Protein AF-A0A1F9P962-F1 (afdb_monomer_lite)

Foldseek 3Di:
DDDDPDDDQDVVLLVQLVVCVVVLHALVVSCVVSVHDSVVSVVSCVVVVNPDPVVSNVVVQKDWDAAPQPRDIAIDGPVDDDNHNDPVSVVVVVVVVVVVVVVVVVD

Sequence (107 aa):
MGPGTYRKLTPADEEKIADLYREGIIYQEIARRLSVSLGRVWQALKRQGAELNRAAERSRAWVTECCPVCGQEFTHYRSKPQKYCGLACSRAEDKAKEWSHRRAMRA

Structure (mmCIF, N/CA/C/O backbone):
data_AF-A0A1F9P962-F1
#
_entry.id   AF-A0A1F9P962-F1
#
loop_
_atom_site.group_PDB
_atom_site.id
_atom_site.type_symbol
_atom_site.label_atom_id
_atom_site.label_alt_id
_atom_site.label_comp_id
_atom_site.label_asym_id
_atom_site.label_entity_id
_atom_site.label_seq_id
_atom_site.pdbx_PDB_ins_code
_atom_site.Cartn_x
_atom_site.Cartn_y
_atom_site.Cartn_z
_atom_site.occupancy
_atom_site.B_iso_or_equiv
_atom_site.auth_seq_id
_atom_site.auth_comp_id
_atom_site.auth_asym_id
_atom_site.auth_atom_id
_atom_site.pdbx_PDB_model_num
ATOM 1 N N . MET A 1 1 ? 2.364 20.198 9.648 1.00 39.31 1 MET A N 1
ATOM 2 C CA . MET A 1 1 ? 1.450 19.044 9.476 1.00 39.31 1 MET A CA 1
ATOM 3 C C . MET A 1 1 ? 0.091 19.471 10.015 1.00 39.31 1 MET A C 1
ATOM 5 O O . MET A 1 1 ? -0.001 19.729 11.205 1.00 39.31 1 MET A O 1
ATOM 9 N N . GLY A 1 2 ? -0.902 19.697 9.150 1.00 42.91 2 GLY A N 1
ATOM 10 C CA . GLY A 1 2 ? -2.202 20.252 9.560 1.00 42.91 2 GLY A CA 1
ATOM 11 C C . GLY A 1 2 ? -3.114 19.203 10.219 1.00 42.91 2 GLY A C 1
ATOM 12 O O . GLY A 1 2 ? -3.031 18.027 9.852 1.00 42.91 2 GLY A O 1
ATOM 13 N N . PRO A 1 3 ? -3.978 19.586 11.176 1.00 52.72 3 PRO A N 1
ATOM 14 C CA . PRO A 1 3 ? -4.900 18.659 11.823 1.00 52.72 3 PRO A CA 1
ATOM 15 C C . PRO A 1 3 ? -6.036 18.306 10.854 1.00 52.72 3 PRO A C 1
ATOM 17 O O . PRO A 1 3 ? -6.962 19.082 10.643 1.00 52.72 3 PRO A O 1
ATOM 20 N N . GLY A 1 4 ? -5.949 17.134 10.223 1.00 55.47 4 GLY A N 1
ATOM 21 C CA . GLY A 1 4 ? -6.998 16.636 9.335 1.00 55.47 4 GLY A CA 1
ATOM 22 C C . GLY A 1 4 ? -8.292 16.377 10.108 1.00 55.47 4 GLY A C 1
ATOM 23 O O . GLY A 1 4 ? -8.350 15.491 10.964 1.00 55.47 4 GLY A O 1
ATOM 24 N N . THR A 1 5 ? -9.335 17.137 9.792 1.00 59.78 5 THR A N 1
ATOM 25 C CA . THR A 1 5 ? -10.706 16.999 10.299 1.00 59.78 5 THR A CA 1
ATOM 26 C C . THR A 1 5 ? -11.395 15.785 9.670 1.00 59.78 5 THR A C 1
ATOM 28 O O . THR A 1 5 ? -12.360 15.892 8.920 1.00 59.78 5 THR A O 1
ATOM 31 N N . TYR A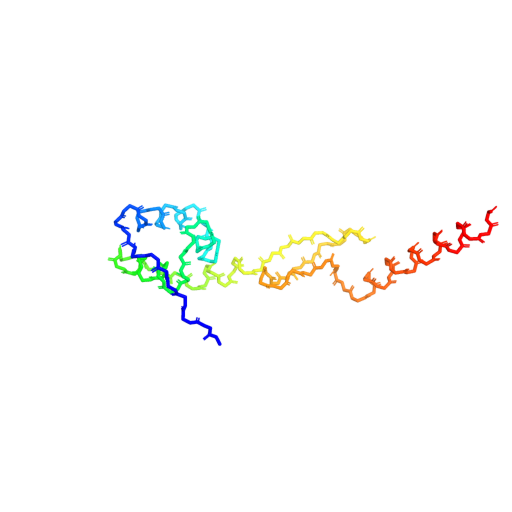 1 6 ? -10.893 14.582 9.935 1.00 60.81 6 TYR A N 1
ATOM 32 C CA . TYR A 1 6 ? -11.496 13.376 9.371 1.00 60.81 6 TYR A CA 1
ATOM 33 C C . TYR A 1 6 ? -12.873 13.096 10.012 1.00 60.81 6 TYR A C 1
ATOM 35 O O . TYR A 1 6 ? -12.983 13.008 11.243 1.00 60.81 6 TYR A O 1
ATOM 43 N N . ARG A 1 7 ? -13.901 12.865 9.176 1.00 70.25 7 ARG A N 1
ATOM 44 C CA . ARG A 1 7 ? -15.267 12.409 9.539 1.00 70.25 7 ARG A CA 1
ATOM 45 C C . ARG A 1 7 ? -15.226 11.255 10.545 1.00 70.25 7 ARG A C 1
ATOM 47 O O . ARG A 1 7 ? -14.421 10.344 10.368 1.00 70.25 7 ARG A O 1
ATOM 54 N N . LYS A 1 8 ? -16.066 11.275 11.592 1.00 72.81 8 LYS A N 1
ATOM 55 C CA . LYS A 1 8 ? -16.161 10.166 12.565 1.00 72.81 8 LYS A CA 1
ATOM 56 C C . LYS A 1 8 ? -16.389 8.837 11.831 1.00 72.81 8 LYS A C 1
ATOM 58 O O . LYS A 1 8 ? -17.238 8.764 10.949 1.00 72.81 8 LYS A O 1
ATOM 63 N N . LEU A 1 9 ? -15.605 7.825 12.194 1.00 77.12 9 LEU A N 1
ATOM 64 C CA . LEU A 1 9 ? -15.680 6.492 11.603 1.00 77.12 9 LEU A CA 1
ATOM 65 C C . LEU A 1 9 ? -16.980 5.825 12.060 1.00 77.12 9 LEU A C 1
ATOM 67 O O . LEU A 1 9 ? -17.240 5.787 13.263 1.00 77.12 9 LEU A O 1
ATOM 71 N N . THR A 1 10 ? -17.802 5.370 11.118 1.00 85.19 10 THR A N 1
ATOM 72 C CA . THR A 1 10 ? -19.034 4.632 11.427 1.00 85.19 10 THR A CA 1
ATOM 73 C C . THR A 1 10 ? -18.762 3.125 11.455 1.00 85.19 10 THR A C 1
ATOM 75 O O . THR A 1 10 ? -17.794 2.687 10.832 1.00 85.19 10 THR A O 1
ATOM 78 N N . PRO A 1 11 ? -19.617 2.313 12.102 1.00 82.69 11 PRO A N 1
ATOM 79 C CA . PRO A 1 11 ? -19.482 0.854 12.080 1.00 82.69 11 PRO A CA 1
ATOM 80 C C . PRO A 1 11 ? -19.407 0.283 10.653 1.00 82.69 11 PRO A C 1
ATOM 82 O O . PRO A 1 11 ? -18.609 -0.607 10.380 1.00 82.69 11 PRO A O 1
ATOM 85 N N . ALA A 1 12 ? -20.150 0.876 9.711 1.00 84.19 12 ALA A N 1
ATOM 86 C CA . ALA A 1 12 ? -20.105 0.506 8.296 1.00 84.19 12 ALA A CA 1
ATOM 87 C C . ALA A 1 12 ? -18.748 0.811 7.629 1.00 84.19 12 ALA A C 1
ATOM 89 O O . ALA A 1 12 ? -18.330 0.108 6.710 1.00 84.19 12 ALA A O 1
ATOM 90 N N . ASP A 1 13 ? -18.043 1.860 8.067 1.00 85.25 13 ASP A N 1
ATOM 91 C CA . ASP A 1 13 ? -16.678 2.132 7.605 1.00 85.25 13 ASP A CA 1
ATOM 92 C C . ASP A 1 13 ? -15.690 1.119 8.200 1.00 85.25 13 ASP A C 1
ATOM 94 O O . ASP A 1 13 ? -14.778 0.679 7.507 1.00 85.25 13 ASP A O 1
ATOM 98 N N . GLU A 1 14 ? -15.878 0.728 9.465 1.00 84.38 14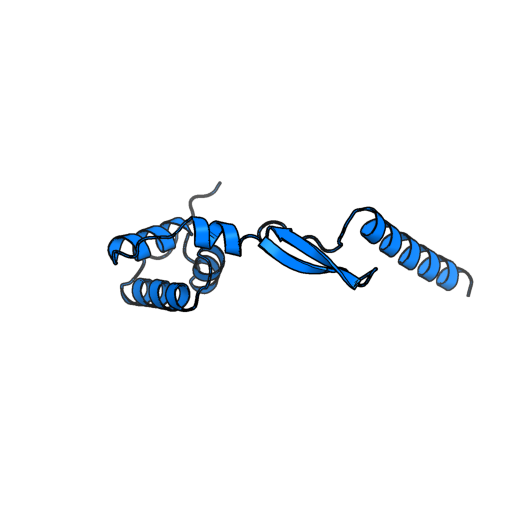 GLU A N 1
ATOM 99 C CA . GLU A 1 14 ? -15.060 -0.293 10.130 1.00 84.38 14 GLU A CA 1
ATOM 100 C C . GLU A 1 14 ? -15.211 -1.667 9.452 1.00 84.38 14 GLU A C 1
ATOM 102 O O . GLU A 1 14 ? -14.207 -2.350 9.244 1.00 84.38 14 GLU A O 1
ATOM 107 N N . GLU A 1 15 ? -16.419 -2.057 9.033 1.00 87.06 15 GLU A N 1
ATOM 108 C CA . GLU A 1 15 ? -16.634 -3.271 8.227 1.00 87.06 15 GLU A CA 1
ATOM 109 C C . GLU A 1 15 ? -15.938 -3.199 6.866 1.00 87.06 15 GLU A C 1
ATOM 111 O O . GLU A 1 15 ? -15.220 -4.128 6.495 1.00 87.06 15 GLU A O 1
ATOM 116 N N . LYS A 1 16 ? -16.071 -2.078 6.142 1.00 88.75 16 LYS A N 1
ATOM 117 C CA . LYS A 1 16 ? -15.377 -1.882 4.856 1.00 88.75 16 LYS A CA 1
ATOM 118 C C . LYS A 1 16 ? -13.862 -1.957 5.003 1.00 88.75 16 LYS A C 1
ATOM 120 O O . LYS A 1 16 ? -13.186 -2.485 4.128 1.00 88.75 16 LYS A O 1
ATOM 125 N N . ILE A 1 17 ? -13.319 -1.431 6.100 1.00 88.19 17 ILE A N 1
ATOM 126 C CA . ILE A 1 17 ? -11.889 -1.523 6.398 1.00 88.19 17 ILE A CA 1
ATOM 127 C C . ILE A 1 17 ? -11.465 -2.989 6.554 1.00 88.19 17 ILE A C 1
ATOM 129 O O . ILE A 1 17 ? -10.452 -3.382 5.975 1.00 88.19 17 ILE A O 1
ATOM 133 N N . ALA A 1 18 ? -12.224 -3.795 7.300 1.00 84.31 18 ALA A N 1
ATOM 134 C CA . ALA A 1 18 ? -11.943 -5.222 7.454 1.00 84.31 18 ALA A CA 1
ATOM 135 C C . ALA A 1 18 ? -12.079 -6.001 6.148 1.00 84.31 18 ALA A C 1
ATOM 137 O O . ALA A 1 18 ? -11.267 -6.886 5.892 1.00 84.31 18 ALA A O 1
ATOM 138 N N . ASP A 1 19 ? -13.089 -5.697 5.337 1.00 87.38 19 ASP A N 1
ATOM 139 C CA . ASP A 1 19 ? -13.297 -6.344 4.042 1.00 87.38 19 ASP A CA 1
ATOM 140 C C . ASP A 1 19 ? -12.121 -6.080 3.096 1.00 87.38 19 ASP A C 1
ATOM 142 O O . ASP A 1 19 ? -11.434 -7.016 2.691 1.00 87.38 19 ASP A O 1
ATOM 146 N N . LEU A 1 20 ? -11.760 -4.805 2.916 1.00 86.12 20 LEU A N 1
ATOM 147 C CA . LEU A 1 20 ? -10.603 -4.409 2.112 1.00 86.12 20 LEU A CA 1
ATOM 148 C C . LEU A 1 20 ? -9.290 -5.004 2.651 1.00 86.12 20 LEU A C 1
ATOM 150 O O . LEU A 1 20 ? -8.394 -5.352 1.880 1.00 86.12 20 LEU A O 1
ATOM 154 N N . TYR A 1 21 ? -9.151 -5.132 3.974 1.00 82.50 21 TYR A N 1
ATOM 155 C CA . TYR A 1 21 ? -7.981 -5.770 4.576 1.00 82.50 21 TYR A CA 1
ATOM 156 C C . TYR A 1 21 ? -7.936 -7.280 4.310 1.00 82.50 21 TYR A C 1
ATOM 158 O O . TYR A 1 21 ? -6.862 -7.810 4.010 1.00 82.50 21 TYR A O 1
ATOM 166 N N . ARG A 1 22 ? -9.086 -7.969 4.364 1.00 80.62 22 ARG A N 1
ATOM 167 C CA . ARG A 1 22 ? -9.221 -9.392 4.006 1.00 80.62 22 ARG A CA 1
ATOM 168 C C . ARG A 1 22 ? -8.932 -9.636 2.526 1.00 80.62 22 ARG A C 1
ATOM 170 O O . ARG A 1 22 ? -8.282 -10.625 2.204 1.00 80.62 22 ARG A O 1
ATOM 177 N N . GLU A 1 23 ? -9.303 -8.705 1.650 1.00 82.06 23 GLU A N 1
ATOM 178 C CA . GLU A 1 23 ? -8.911 -8.702 0.231 1.00 82.06 23 GLU A CA 1
ATOM 179 C C . GLU A 1 23 ? -7.399 -8.468 0.017 1.00 82.06 23 GLU A C 1
ATOM 181 O O . GLU A 1 23 ? -6.892 -8.569 -1.100 1.00 82.06 23 GLU A O 1
ATOM 186 N N . GLY A 1 24 ? -6.645 -8.161 1.077 1.00 78.19 24 GLY A N 1
ATOM 187 C CA . GLY A 1 24 ? -5.200 -7.952 1.018 1.00 78.19 24 GLY A CA 1
ATOM 188 C C . GLY A 1 24 ? -4.788 -6.540 0.601 1.00 78.19 24 GLY A C 1
ATOM 189 O O . GLY A 1 24 ? -3.603 -6.309 0.335 1.00 78.19 24 GLY A O 1
ATOM 190 N N . ILE A 1 25 ? -5.723 -5.586 0.574 1.00 81.62 25 ILE A N 1
ATOM 191 C CA . ILE A 1 25 ? -5.421 -4.173 0.344 1.00 81.62 25 ILE A CA 1
ATOM 192 C C . ILE A 1 25 ? -4.643 -3.623 1.550 1.00 81.62 25 ILE A C 1
ATOM 194 O O . ILE A 1 25 ? -4.960 -3.875 2.713 1.00 81.62 25 ILE A O 1
ATOM 198 N N . ILE A 1 26 ? -3.598 -2.844 1.278 1.00 78.06 26 ILE A N 1
ATOM 199 C CA . ILE A 1 26 ? -2.770 -2.217 2.316 1.00 78.06 26 ILE A CA 1
ATOM 200 C C . ILE A 1 26 ? -3.450 -0.988 2.933 1.00 78.06 26 ILE A C 1
ATOM 202 O O . ILE A 1 26 ? -4.221 -0.292 2.270 1.00 78.06 26 ILE A O 1
ATOM 206 N N . TYR A 1 27 ? -3.093 -0.643 4.175 1.00 80.44 27 TYR A N 1
ATOM 207 C CA . TYR A 1 27 ? -3.760 0.423 4.936 1.00 80.44 27 TYR A CA 1
ATOM 208 C C . TYR A 1 27 ? -3.764 1.784 4.237 1.00 80.44 27 TYR A C 1
ATOM 210 O O . TYR A 1 27 ? -4.737 2.523 4.367 1.00 80.44 27 TYR A O 1
ATOM 218 N N . GLN A 1 28 ? -2.710 2.121 3.485 1.00 77.62 28 GLN A N 1
ATOM 219 C CA . GLN A 1 28 ? -2.644 3.384 2.743 1.00 77.62 28 GLN A CA 1
ATOM 220 C C . GLN A 1 28 ? -3.743 3.497 1.680 1.00 77.62 28 GLN A C 1
ATOM 222 O O . GLN A 1 28 ? -4.356 4.552 1.542 1.00 77.62 28 GLN A O 1
ATOM 227 N N . GLU A 1 29 ? -4.015 2.416 0.948 1.00 81.69 29 GLU A N 1
ATOM 228 C CA . GLU A 1 29 ? -5.034 2.426 -0.102 1.00 81.69 29 GLU A CA 1
ATOM 229 C C . GLU A 1 29 ? -6.442 2.352 0.497 1.00 81.69 29 GLU A C 1
ATOM 231 O O . GLU A 1 29 ? -7.342 3.029 0.011 1.00 81.69 29 GLU A O 1
ATOM 236 N N . ILE A 1 30 ? -6.620 1.638 1.614 1.00 86.69 30 ILE A N 1
ATOM 237 C CA . ILE A 1 30 ? -7.868 1.671 2.396 1.00 86.69 30 ILE A CA 1
ATOM 238 C C . ILE A 1 30 ? -8.161 3.103 2.868 1.00 86.69 30 ILE A C 1
ATOM 240 O O . ILE A 1 30 ? -9.260 3.619 2.664 1.00 86.69 30 ILE A O 1
ATOM 244 N N . ALA A 1 31 ? -7.158 3.769 3.446 1.00 85.00 31 ALA A N 1
ATOM 245 C CA . ALA A 1 31 ? -7.238 5.156 3.891 1.00 85.00 31 ALA A CA 1
ATOM 246 C C . ALA A 1 31 ? -7.617 6.103 2.743 1.00 85.00 31 ALA A C 1
ATOM 248 O O . ALA A 1 31 ? -8.500 6.945 2.909 1.00 85.00 31 ALA A O 1
ATOM 249 N N . ARG A 1 32 ? -7.002 5.924 1.565 1.00 84.44 32 ARG A N 1
ATOM 250 C CA . ARG A 1 32 ? -7.301 6.711 0.362 1.00 84.44 32 ARG A CA 1
ATOM 251 C C . ARG A 1 32 ? -8.723 6.477 -0.148 1.00 84.44 32 ARG A C 1
ATOM 253 O O . ARG A 1 32 ? -9.418 7.443 -0.437 1.00 84.44 32 ARG A O 1
ATOM 260 N N . ARG A 1 33 ? -9.168 5.219 -0.230 1.00 84.69 33 ARG A N 1
ATOM 261 C CA . ARG A 1 33 ? -10.507 4.848 -0.725 1.00 84.69 33 ARG A CA 1
ATOM 262 C C . ARG A 1 33 ? -11.631 5.348 0.174 1.00 84.69 33 ARG A C 1
ATOM 264 O O . ARG A 1 33 ? -12.687 5.722 -0.322 1.00 84.69 33 ARG A O 1
ATOM 271 N N . LEU A 1 34 ? -11.409 5.347 1.486 1.00 84.88 34 LEU A N 1
ATOM 272 C CA . LEU A 1 34 ? -12.416 5.744 2.472 1.00 84.88 34 LEU A CA 1
ATOM 273 C C . LEU A 1 34 ? -12.253 7.195 2.952 1.00 84.88 34 LEU A C 1
ATOM 275 O O . LEU A 1 34 ? -13.053 7.657 3.765 1.00 84.88 34 LEU A O 1
ATOM 279 N N . SER A 1 35 ? -11.243 7.922 2.458 1.00 82.56 35 SER A N 1
ATOM 280 C CA . SER 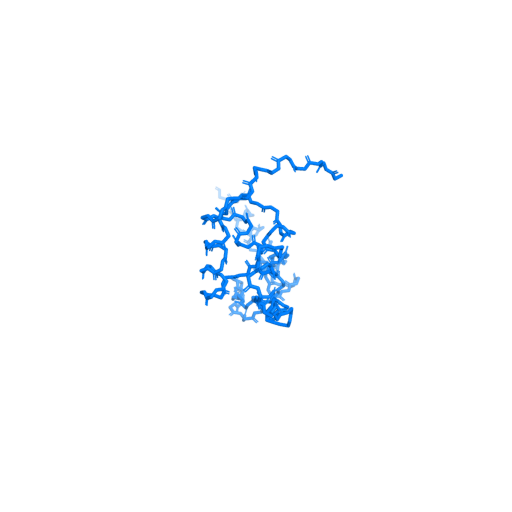A 1 35 ? -10.883 9.278 2.902 1.00 82.56 35 SER A CA 1
ATOM 281 C C . SER A 1 35 ? -10.736 9.384 4.427 1.00 82.56 35 SER A C 1
ATOM 283 O O . SER A 1 35 ? -11.234 10.314 5.066 1.00 82.56 35 SER A O 1
ATOM 285 N N . VAL A 1 36 ? -10.056 8.408 5.031 1.00 83.88 36 VAL A N 1
ATOM 286 C CA . VAL A 1 36 ? -9.781 8.337 6.476 1.00 83.88 36 VAL A CA 1
ATOM 287 C C . VAL A 1 36 ? -8.281 8.292 6.726 1.00 83.88 36 VAL A C 1
ATOM 289 O O . VAL A 1 36 ? -7.501 7.907 5.863 1.00 83.88 36 VAL A O 1
ATOM 292 N N . SER A 1 37 ? -7.847 8.670 7.925 1.00 82.38 37 SER A N 1
ATOM 293 C CA . SER A 1 37 ? -6.433 8.576 8.281 1.00 82.38 37 SER A CA 1
ATOM 294 C C . SER A 1 37 ? -5.979 7.120 8.452 1.00 82.38 37 SER A C 1
ATOM 296 O O . SER A 1 37 ? -6.722 6.276 8.956 1.00 82.38 37 SER A O 1
ATOM 298 N N . LEU A 1 38 ? -4.711 6.842 8.130 1.00 80.88 38 LEU A N 1
ATOM 299 C CA . LEU A 1 38 ? -4.057 5.545 8.382 1.00 80.88 38 LEU A CA 1
ATOM 300 C C . LEU A 1 38 ? -4.222 5.066 9.831 1.00 80.88 38 LEU A C 1
ATOM 302 O O . LEU A 1 38 ? -4.490 3.894 10.079 1.00 80.88 38 LEU A O 1
ATOM 306 N N . GLY A 1 39 ? -4.110 5.984 10.794 1.00 79.69 39 GLY A N 1
ATOM 307 C CA . GLY A 1 39 ? -4.286 5.666 12.212 1.00 79.69 39 GLY A CA 1
ATOM 308 C C . GLY A 1 39 ? -5.694 5.173 12.552 1.00 79.69 39 GLY A C 1
ATOM 309 O O . GLY A 1 39 ? -5.842 4.327 13.429 1.00 79.69 39 GLY A O 1
ATOM 310 N N . ARG A 1 40 ? -6.728 5.643 11.838 1.00 85.00 40 ARG A N 1
ATOM 311 C CA . ARG A 1 40 ? -8.103 5.154 12.018 1.00 85.00 40 ARG A CA 1
ATOM 312 C C . ARG A 1 40 ? -8.327 3.789 11.396 1.00 85.00 40 ARG A C 1
ATOM 314 O O . ARG A 1 40 ? -9.002 2.980 12.017 1.00 85.00 40 ARG A O 1
ATOM 321 N N . VAL A 1 41 ? -7.721 3.519 10.241 1.00 85.19 41 VAL A N 1
ATOM 322 C CA . VAL A 1 41 ? -7.705 2.172 9.647 1.00 85.19 41 VAL A CA 1
ATOM 323 C C . VAL A 1 41 ? -7.104 1.175 10.639 1.00 85.19 41 VAL A C 1
ATOM 325 O O . VAL A 1 41 ? -7.719 0.162 10.955 1.00 85.19 41 VAL A O 1
ATOM 328 N N . TRP A 1 42 ? -5.954 1.520 11.222 1.00 82.31 42 TRP A N 1
ATOM 329 C CA . TRP A 1 42 ? -5.315 0.713 12.260 1.00 82.31 42 TRP A CA 1
ATOM 330 C C . TRP A 1 42 ? -6.198 0.532 13.504 1.00 82.31 42 TRP A C 1
ATOM 332 O O . TRP A 1 42 ? -6.327 -0.578 14.016 1.00 82.31 42 TRP A O 1
ATOM 342 N N . GLN A 1 43 ? -6.823 1.609 13.991 1.00 80.06 43 GLN A N 1
ATOM 343 C CA . GLN A 1 43 ? -7.663 1.556 15.188 1.00 80.06 43 GLN A CA 1
ATOM 344 C C . GLN A 1 43 ? -8.930 0.714 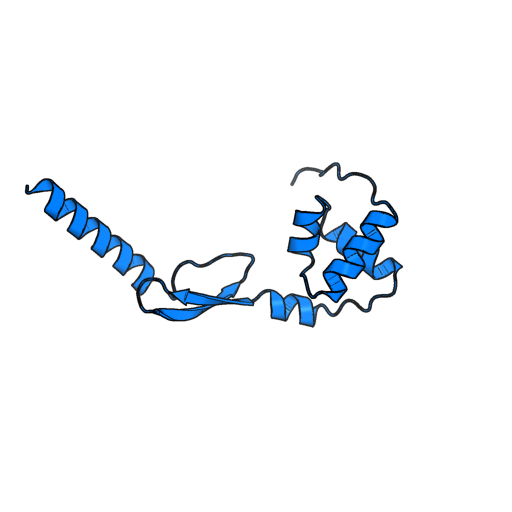14.972 1.00 80.06 43 GLN A C 1
ATOM 346 O O . GLN A 1 43 ? -9.310 -0.022 15.879 1.00 80.06 43 GLN A O 1
ATOM 351 N N . ALA A 1 44 ? -9.543 0.791 13.788 1.00 86.19 44 ALA A N 1
ATOM 352 C CA . ALA A 1 44 ? -10.699 -0.018 13.402 1.00 86.19 44 ALA A CA 1
ATOM 353 C C . ALA A 1 44 ? -10.358 -1.513 13.394 1.00 86.19 44 ALA A C 1
ATOM 355 O O . ALA A 1 44 ? -11.003 -2.301 14.080 1.00 86.19 44 ALA A O 1
ATOM 356 N N . LEU A 1 45 ? -9.271 -1.886 12.712 1.00 84.12 45 LEU A N 1
ATOM 357 C CA . LEU A 1 45 ? -8.818 -3.277 12.650 1.00 84.12 45 LEU A CA 1
ATOM 358 C C . LEU A 1 45 ? -8.426 -3.816 14.035 1.00 84.12 45 LEU A C 1
ATOM 360 O O . LEU A 1 45 ? -8.742 -4.954 14.374 1.00 84.12 45 LEU A O 1
ATOM 364 N N . LYS A 1 46 ? -7.802 -2.979 14.877 1.00 80.62 46 LYS A N 1
ATOM 365 C CA . LYS A 1 46 ? -7.454 -3.346 16.256 1.00 80.62 46 LYS A CA 1
ATOM 366 C C . LYS A 1 46 ? -8.688 -3.601 17.128 1.00 80.62 46 LYS A C 1
ATOM 368 O O . LYS A 1 46 ? -8.670 -4.532 17.925 1.00 80.62 46 LYS A O 1
ATOM 373 N N . ARG A 1 47 ? -9.749 -2.792 17.007 1.00 80.12 47 ARG A N 1
ATOM 374 C CA . ARG A 1 47 ? -11.007 -2.996 17.759 1.00 80.12 47 ARG A CA 1
ATOM 375 C C . ARG A 1 47 ? -11.708 -4.298 17.390 1.00 80.12 47 ARG A C 1
ATOM 377 O O . ARG A 1 47 ? -12.364 -4.885 18.238 1.00 80.12 47 ARG A O 1
ATOM 384 N N . GLN A 1 48 ? -11.543 -4.738 16.150 1.00 75.81 48 GLN A N 1
ATOM 385 C CA . GLN A 1 48 ? -12.112 -5.981 15.635 1.00 75.81 48 GLN A CA 1
ATOM 386 C C . GLN A 1 48 ? -11.255 -7.216 15.956 1.00 75.81 48 GLN A C 1
ATOM 388 O O . GLN A 1 48 ? -11.584 -8.316 15.525 1.00 75.81 48 GLN A O 1
ATOM 393 N N . GLY A 1 49 ? -10.155 -7.055 16.701 1.00 69.94 49 GLY A N 1
ATOM 394 C CA . GLY A 1 49 ? -9.290 -8.168 17.093 1.00 69.94 49 GLY A CA 1
ATOM 395 C C . GLY A 1 49 ? -8.441 -8.735 15.955 1.00 69.94 49 GLY A C 1
ATOM 396 O O . GLY A 1 49 ? -7.872 -9.811 16.111 1.00 69.94 49 GLY A O 1
ATOM 397 N N . ALA A 1 50 ? -8.323 -8.035 14.821 1.00 64.75 50 ALA A N 1
ATOM 398 C CA . ALA A 1 50 ? -7.435 -8.467 13.752 1.00 64.75 50 ALA A CA 1
ATOM 399 C C . ALA A 1 50 ? -5.979 -8.338 14.230 1.00 64.75 50 ALA A C 1
ATOM 401 O O . ALA A 1 50 ? -5.502 -7.234 14.507 1.00 64.75 50 ALA A O 1
ATOM 402 N N . GLU A 1 51 ? -5.257 -9.455 14.335 1.00 57.84 51 GLU A N 1
ATOM 403 C CA . GLU A 1 51 ? -3.809 -9.435 14.541 1.00 57.84 51 GLU A CA 1
ATOM 404 C C . GLU A 1 51 ? -3.140 -8.830 13.304 1.00 57.84 51 GLU A C 1
ATOM 406 O O . GLU A 1 51 ? -2.944 -9.462 12.266 1.00 57.84 51 GLU A O 1
ATOM 411 N N . LEU A 1 52 ? -2.835 -7.538 13.403 1.00 61.69 52 LEU A N 1
ATOM 412 C CA . LEU A 1 52 ? -2.285 -6.755 12.310 1.00 61.69 52 LEU A CA 1
ATOM 413 C C . LEU A 1 52 ? -0.846 -7.182 12.028 1.00 61.69 52 LEU A C 1
ATOM 415 O O . LEU A 1 52 ? 0.100 -6.707 12.662 1.00 61.69 52 LEU A O 1
ATOM 419 N N . ASN A 1 53 ? -0.666 -8.043 11.030 1.00 61.91 53 ASN A N 1
ATOM 420 C CA . ASN A 1 53 ? 0.652 -8.472 10.590 1.00 61.91 53 ASN A CA 1
ATOM 421 C C . ASN A 1 53 ? 1.389 -7.309 9.888 1.00 61.91 53 ASN A C 1
ATOM 423 O O . ASN A 1 53 ? 1.331 -7.147 8.668 1.00 61.91 53 ASN A O 1
ATOM 427 N N . ARG A 1 54 ? 2.122 -6.489 10.656 1.00 58.41 54 ARG A N 1
ATOM 428 C CA . ARG A 1 54 ? 3.009 -5.428 10.129 1.00 58.41 54 ARG A CA 1
ATOM 429 C C . ARG A 1 54 ? 4.058 -5.959 9.142 1.00 58.41 54 ARG A C 1
ATOM 431 O O . ARG A 1 54 ? 4.553 -5.191 8.321 1.00 58.41 54 ARG A O 1
ATOM 438 N N . ALA A 1 55 ? 4.405 -7.249 9.188 1.00 56.53 55 ALA A N 1
ATOM 439 C CA . ALA A 1 55 ? 5.283 -7.856 8.188 1.00 56.53 55 ALA A CA 1
ATOM 440 C C . ALA A 1 55 ? 4.568 -8.045 6.835 1.00 56.53 55 ALA A C 1
ATOM 442 O O . ALA A 1 55 ? 5.190 -7.861 5.788 1.00 56.53 55 ALA A O 1
ATOM 443 N N . ALA A 1 56 ? 3.257 -8.311 6.839 1.00 60.72 56 ALA A N 1
ATOM 444 C CA . ALA A 1 56 ? 2.434 -8.331 5.629 1.00 60.72 56 ALA A CA 1
ATOM 445 C C . ALA A 1 56 ? 2.285 -6.926 5.010 1.00 60.72 56 ALA A C 1
ATOM 447 O O . ALA A 1 56 ? 2.285 -6.777 3.793 1.00 60.72 56 ALA A O 1
ATOM 448 N N . GLU A 1 57 ? 2.225 -5.873 5.833 1.00 64.31 57 GLU A N 1
ATOM 449 C CA . GLU A 1 57 ? 2.271 -4.487 5.340 1.00 64.31 57 GLU A CA 1
ATOM 450 C C . GLU A 1 57 ? 3.640 -4.144 4.730 1.00 64.31 57 GLU A C 1
ATOM 452 O O . GLU A 1 57 ? 3.713 -3.632 3.615 1.00 64.31 57 GLU A O 1
ATOM 457 N N . ARG A 1 58 ? 4.736 -4.474 5.426 1.00 63.94 58 ARG A N 1
ATOM 458 C CA . ARG A 1 58 ? 6.102 -4.228 4.938 1.00 63.94 58 ARG A CA 1
ATOM 459 C C . ARG A 1 58 ? 6.433 -4.976 3.649 1.00 63.94 58 ARG A C 1
ATOM 461 O O . ARG A 1 58 ? 7.139 -4.425 2.815 1.00 63.94 58 ARG A O 1
ATOM 468 N N . SER A 1 59 ? 5.961 -6.210 3.489 1.00 61.16 59 SER A N 1
ATOM 469 C CA . SER A 1 59 ? 6.172 -6.982 2.255 1.00 61.16 59 SER A CA 1
ATOM 470 C C . SER A 1 59 ? 5.393 -6.390 1.078 1.00 61.16 59 SER A C 1
ATOM 472 O O . SER A 1 59 ? 5.954 -6.246 -0.001 1.00 61.16 59 SER A O 1
ATOM 474 N N . ARG A 1 60 ? 4.153 -5.933 1.299 1.00 66.25 60 ARG A N 1
ATOM 475 C CA . ARG A 1 60 ? 3.324 -5.258 0.279 1.00 66.25 60 ARG A CA 1
ATOM 476 C C . ARG A 1 60 ? 3.730 -3.805 -0.014 1.00 66.25 60 ARG A C 1
ATOM 478 O O . ARG A 1 60 ? 3.178 -3.187 -0.925 1.00 66.25 60 ARG A O 1
ATOM 485 N N . ALA A 1 61 ? 4.673 -3.245 0.747 1.00 74.06 61 ALA A N 1
ATOM 486 C CA . ALA A 1 61 ? 5.240 -1.922 0.493 1.00 74.06 61 ALA A CA 1
ATOM 487 C C . ALA A 1 61 ? 6.211 -1.912 -0.697 1.00 74.06 61 ALA A C 1
ATOM 489 O O . ALA A 1 61 ? 6.484 -0.836 -1.224 1.00 74.06 61 ALA A O 1
ATOM 490 N N . TRP A 1 62 ? 6.706 -3.074 -1.129 1.00 79.62 62 TRP A N 1
ATOM 491 C CA . TRP A 1 62 ? 7.557 -3.217 -2.306 1.00 79.62 62 TRP A CA 1
ATOM 492 C C . TRP A 1 62 ? 6.715 -3.648 -3.503 1.00 79.62 62 TRP A C 1
ATOM 494 O O . TRP A 1 62 ? 5.934 -4.593 -3.412 1.00 79.62 62 TRP A O 1
ATOM 504 N N . VAL A 1 63 ? 6.857 -2.943 -4.618 1.00 85.00 63 VAL A N 1
ATOM 505 C CA . VAL A 1 63 ? 6.210 -3.270 -5.890 1.00 85.00 63 VAL A CA 1
ATOM 506 C C . VAL A 1 63 ? 7.279 -3.563 -6.930 1.00 85.00 63 VAL A C 1
ATOM 508 O O . VAL A 1 63 ? 8.298 -2.873 -6.976 1.00 85.00 63 VAL A O 1
ATOM 511 N N . THR A 1 64 ? 7.052 -4.602 -7.729 1.00 87.81 64 THR A N 1
ATOM 512 C CA . THR A 1 64 ? 7.880 -4.933 -8.891 1.00 87.81 64 THR A CA 1
ATOM 513 C C . THR A 1 64 ? 7.225 -4.329 -10.122 1.00 87.81 64 THR A C 1
ATOM 515 O O . THR A 1 64 ? 6.057 -4.605 -10.390 1.00 87.81 64 THR A O 1
ATOM 518 N N . GLU A 1 65 ? 7.964 -3.505 -10.855 1.00 85.12 65 GLU A N 1
ATOM 519 C CA . GLU A 1 65 ? 7.512 -2.908 -12.111 1.00 85.12 65 GLU A CA 1
ATOM 520 C C . GLU A 1 65 ? 8.596 -3.068 -13.184 1.00 85.12 65 GLU A C 1
ATOM 522 O O . GLU A 1 65 ? 9.785 -3.197 -12.879 1.00 85.12 65 GLU A O 1
ATOM 527 N N . CYS A 1 66 ? 8.192 -3.080 -14.455 1.00 87.75 66 CYS A N 1
ATOM 528 C CA . CYS A 1 66 ? 9.119 -3.186 -15.580 1.00 87.75 66 CYS A CA 1
ATOM 529 C C . CYS A 1 66 ? 9.621 -1.802 -15.997 1.00 87.75 66 CYS A C 1
ATOM 531 O O . CYS A 1 66 ? 8.853 -0.847 -16.112 1.00 87.75 66 CYS A O 1
ATOM 533 N N . CYS A 1 67 ? 10.919 -1.679 -16.268 1.00 85.50 67 CYS A N 1
ATOM 534 C CA . CYS A 1 67 ? 11.488 -0.427 -16.748 1.00 85.50 67 CYS A CA 1
ATOM 535 C C . CYS A 1 67 ? 11.061 -0.150 -18.202 1.00 85.50 67 CYS A C 1
ATOM 537 O O . CYS A 1 67 ? 11.326 -0.981 -19.068 1.00 85.50 67 CYS A O 1
ATOM 539 N N . PRO A 1 68 ? 10.514 1.036 -18.526 1.00 80.50 68 PRO A N 1
ATOM 540 C CA . PRO A 1 68 ? 10.066 1.356 -19.886 1.00 80.50 68 PRO A CA 1
ATOM 541 C C . PRO A 1 68 ? 11.211 1.550 -20.896 1.00 80.50 68 PRO A C 1
ATOM 543 O O . PRO A 1 68 ? 10.956 1.631 -22.091 1.00 80.50 68 PRO A O 1
ATOM 546 N N . VAL A 1 69 ? 12.464 1.652 -20.434 1.00 81.62 69 VAL A N 1
ATOM 547 C CA . VAL A 1 69 ? 13.637 1.896 -21.292 1.00 81.62 69 VAL A CA 1
ATOM 548 C C . VAL A 1 69 ? 14.353 0.598 -21.655 1.00 81.62 69 VAL A C 1
ATOM 550 O O . VAL A 1 69 ? 14.685 0.390 -22.816 1.00 81.62 69 VAL A O 1
ATOM 553 N N . CYS A 1 70 ? 14.609 -0.272 -20.674 1.00 83.88 70 CYS A N 1
ATOM 554 C CA . CYS A 1 70 ? 15.357 -1.517 -20.885 1.00 83.88 70 CYS A CA 1
ATOM 555 C C . CYS A 1 70 ? 14.519 -2.791 -20.718 1.00 83.88 70 CYS A C 1
ATOM 557 O O . CYS A 1 70 ? 15.034 -3.879 -20.947 1.00 83.88 70 CYS A O 1
ATOM 559 N N . GLY A 1 71 ? 13.262 -2.683 -20.277 1.00 82.25 71 GLY A N 1
ATOM 560 C CA . GLY A 1 71 ? 12.386 -3.827 -20.013 1.00 82.25 71 GLY A CA 1
ATOM 561 C C . GLY A 1 71 ? 12.705 -4.605 -18.733 1.00 82.25 71 GLY A C 1
ATOM 562 O O . GLY A 1 71 ? 11.952 -5.505 -18.382 1.00 82.25 71 GLY A O 1
ATOM 563 N N . GLN A 1 72 ? 13.781 -4.268 -18.012 1.00 82.69 72 GLN A N 1
ATOM 564 C CA . GLN A 1 72 ? 14.177 -4.998 -16.808 1.00 82.69 72 GLN A CA 1
ATOM 565 C C . GLN A 1 72 ? 13.202 -4.750 -15.653 1.00 82.69 72 GLN A C 1
ATOM 567 O O . GLN A 1 72 ? 12.827 -3.605 -15.379 1.00 82.69 72 GLN A O 1
ATOM 572 N N . GLU A 1 73 ? 12.850 -5.819 -14.945 1.00 86.38 73 GLU A N 1
ATOM 573 C CA . GLU A 1 73 ? 12.083 -5.757 -13.705 1.00 86.38 73 GLU A CA 1
ATOM 574 C C . GLU A 1 73 ? 12.912 -5.108 -12.590 1.00 86.38 73 GLU A C 1
ATOM 576 O O . GLU A 1 73 ? 14.106 -5.380 -12.423 1.00 86.38 73 GLU A O 1
ATOM 581 N N . PHE A 1 74 ? 12.283 -4.230 -11.815 1.00 88.69 74 PHE A N 1
ATOM 582 C CA . PHE A 1 74 ? 12.897 -3.628 -10.639 1.00 88.69 74 PHE A CA 1
ATOM 583 C C . PHE A 1 74 ? 11.878 -3.468 -9.519 1.00 88.69 74 PHE A C 1
ATOM 585 O O . PHE A 1 74 ? 10.696 -3.210 -9.757 1.00 88.69 74 PHE A O 1
ATOM 592 N N . THR A 1 75 ? 12.350 -3.602 -8.280 1.00 87.31 75 THR A N 1
ATOM 593 C CA . THR A 1 75 ? 11.520 -3.388 -7.098 1.00 87.31 75 THR A CA 1
ATOM 594 C C . THR A 1 75 ? 11.728 -1.995 -6.538 1.00 87.31 75 THR A C 1
ATOM 596 O O . THR A 1 75 ? 12.840 -1.464 -6.509 1.00 87.31 75 THR A O 1
ATOM 599 N N . HIS A 1 76 ? 10.649 -1.381 -6.074 1.00 86.12 76 HIS A N 1
ATOM 600 C CA . HIS A 1 76 ? 10.731 -0.117 -5.362 1.00 86.12 76 HIS A CA 1
ATOM 601 C C . HIS A 1 76 ? 9.617 0.010 -4.332 1.00 86.12 76 HIS A C 1
ATOM 603 O O . HIS A 1 76 ? 8.641 -0.740 -4.327 1.00 86.12 76 HIS A O 1
ATOM 609 N N . TYR A 1 77 ? 9.777 0.971 -3.428 1.00 84.25 77 TYR A N 1
ATOM 610 C CA . TYR A 1 77 ? 8.744 1.269 -2.453 1.00 84.25 77 TYR A CA 1
ATOM 611 C C . TYR A 1 77 ? 7.537 1.905 -3.136 1.00 84.25 77 TYR A C 1
ATOM 613 O O . TYR A 1 77 ? 7.663 2.963 -3.745 1.00 84.25 77 TYR A O 1
ATOM 621 N N . ARG A 1 78 ? 6.342 1.354 -2.923 1.00 78.31 78 ARG A N 1
ATOM 622 C CA . ARG A 1 78 ? 5.074 1.931 -3.395 1.00 78.31 78 ARG A CA 1
ATOM 623 C C . ARG A 1 78 ? 4.878 3.380 -2.931 1.00 78.31 78 ARG A C 1
ATOM 625 O O . ARG A 1 78 ? 4.255 4.173 -3.626 1.00 78.31 78 ARG A O 1
ATOM 632 N N . SER A 1 79 ? 5.423 3.740 -1.765 1.00 76.25 79 SER A N 1
ATOM 633 C CA . SER A 1 79 ? 5.381 5.109 -1.234 1.00 76.25 79 SER A CA 1
ATOM 634 C C . SER A 1 79 ? 6.251 6.102 -2.013 1.00 76.25 79 SER A C 1
ATOM 636 O O . SER A 1 79 ? 6.030 7.308 -1.916 1.00 76.25 79 SER A O 1
ATOM 638 N N . LYS A 1 80 ? 7.232 5.617 -2.779 1.00 79.19 80 LYS A N 1
ATOM 639 C CA . LYS A 1 80 ? 8.127 6.421 -3.610 1.00 79.19 80 LYS A CA 1
ATOM 640 C C . LYS A 1 80 ? 8.238 5.770 -4.993 1.00 79.19 80 LYS A C 1
ATOM 642 O O . LYS A 1 80 ? 9.224 5.072 -5.246 1.00 79.19 80 LYS A O 1
ATOM 647 N N . PRO A 1 81 ? 7.237 5.985 -5.869 1.00 79.50 81 PRO A N 1
ATOM 648 C CA . PRO A 1 81 ? 7.204 5.352 -7.176 1.00 79.50 81 PRO A CA 1
ATOM 649 C C . PRO A 1 81 ? 8.439 5.743 -7.990 1.00 79.50 81 PRO A C 1
ATOM 651 O O . PRO A 1 81 ? 8.721 6.930 -8.179 1.00 79.50 81 PRO A O 1
ATOM 654 N N . GLN A 1 82 ? 9.198 4.747 -8.441 1.00 83.12 82 GLN A N 1
ATOM 655 C CA . GLN A 1 82 ? 10.389 4.945 -9.260 1.00 83.12 82 GLN A CA 1
ATOM 656 C C . GLN A 1 82 ? 10.049 4.544 -10.694 1.00 83.12 82 GLN A C 1
ATOM 658 O O . GLN A 1 82 ? 9.559 3.451 -10.930 1.00 83.12 82 GLN A O 1
ATOM 663 N N . LYS A 1 83 ? 10.304 5.429 -11.663 1.00 81.25 83 LYS A N 1
ATOM 664 C CA . LYS A 1 83 ? 9.911 5.208 -13.067 1.00 81.25 83 LYS A CA 1
ATOM 665 C C . LYS A 1 83 ? 10.868 4.285 -13.838 1.00 81.25 83 LYS A C 1
ATOM 667 O O . LYS A 1 83 ? 10.483 3.680 -14.831 1.00 81.25 83 LYS A O 1
ATOM 672 N N . TYR A 1 84 ? 12.126 4.190 -13.410 1.00 87.94 84 TYR A N 1
ATOM 673 C CA . TYR A 1 84 ? 13.181 3.465 -14.126 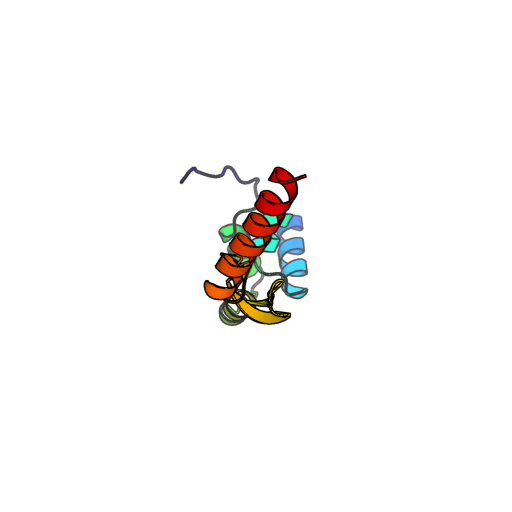1.00 87.94 84 TYR A CA 1
ATOM 674 C C . TYR A 1 84 ? 13.931 2.526 -13.194 1.00 87.94 84 TYR A C 1
ATOM 676 O O . TYR A 1 84 ? 14.064 2.832 -12.015 1.00 87.94 84 TYR A O 1
ATOM 684 N N . CYS A 1 85 ? 14.528 1.451 -13.714 1.00 85.44 85 CYS A N 1
ATOM 685 C CA . CYS A 1 85 ? 15.338 0.543 -12.893 1.00 85.44 85 CYS A CA 1
ATOM 686 C C . CYS A 1 85 ? 16.602 1.204 -12.307 1.00 85.44 85 CYS A C 1
ATOM 688 O O . CYS A 1 85 ? 17.167 0.703 -11.340 1.00 85.44 85 CYS A O 1
ATOM 690 N N . GLY A 1 86 ? 17.031 2.352 -12.844 1.00 82.50 86 GLY A N 1
ATOM 691 C CA . GLY A 1 86 ? 18.145 3.123 -12.305 1.00 82.50 86 GLY A CA 1
ATOM 692 C C . GLY A 1 86 ? 18.419 4.425 -13.057 1.00 82.50 86 GLY A C 1
ATOM 693 O O . GLY A 1 86 ? 17.769 4.757 -14.054 1.00 82.50 86 GLY A O 1
ATOM 694 N N . LEU A 1 87 ? 19.431 5.161 -12.587 1.00 81.88 87 LEU A N 1
ATOM 695 C CA . LEU A 1 87 ? 19.816 6.472 -13.125 1.00 81.88 87 LEU A CA 1
ATOM 696 C C . LEU A 1 87 ? 20.277 6.407 -14.590 1.00 81.88 87 LEU A C 1
ATOM 698 O O . LEU A 1 87 ? 20.064 7.354 -15.343 1.00 81.88 87 LEU A O 1
ATOM 702 N N . ALA A 1 88 ? 20.872 5.287 -15.010 1.00 81.88 88 ALA A N 1
ATOM 703 C CA . ALA A 1 88 ? 21.293 5.073 -16.393 1.00 81.88 88 ALA A CA 1
ATOM 704 C C . ALA A 1 88 ? 20.099 5.097 -17.362 1.00 81.88 88 ALA A C 1
ATOM 706 O O . ALA A 1 88 ? 20.121 5.840 -18.341 1.00 81.88 88 ALA A O 1
ATOM 707 N N . CYS A 1 89 ? 19.026 4.366 -17.044 1.00 82.00 89 CYS A N 1
ATOM 708 C CA . CYS A 1 89 ? 17.804 4.350 -17.850 1.00 82.00 89 CYS A CA 1
ATOM 709 C C . CYS A 1 89 ? 17.067 5.694 -17.802 1.00 82.00 89 CYS A C 1
ATOM 711 O O . CYS A 1 89 ? 16.589 6.162 -18.831 1.00 82.00 89 CYS A O 1
ATOM 713 N N . SER A 1 90 ? 17.066 6.374 -16.649 1.00 78.81 90 SER A N 1
ATOM 714 C CA . SER A 1 90 ? 16.517 7.733 -16.547 1.00 78.81 90 SER A CA 1
ATOM 715 C C . SER A 1 90 ? 17.218 8.719 -17.486 1.00 78.81 90 SER A C 1
ATOM 717 O O . SER A 1 90 ? 16.561 9.533 -18.122 1.00 78.81 90 SER A O 1
ATOM 719 N N . ARG A 1 91 ? 18.552 8.650 -17.580 1.00 79.31 91 ARG A N 1
ATOM 720 C CA . ARG A 1 91 ? 19.361 9.524 -18.446 1.00 79.31 91 ARG A CA 1
ATOM 721 C C . ARG A 1 91 ? 19.290 9.131 -19.924 1.00 79.31 91 ARG A C 1
ATOM 723 O O . ARG A 1 91 ? 19.454 9.987 -20.789 1.00 79.31 91 ARG A O 1
ATOM 730 N N . ALA A 1 92 ? 19.065 7.852 -20.225 1.00 72.25 92 ALA A N 1
ATOM 731 C CA . ALA A 1 92 ? 18.872 7.375 -21.592 1.00 72.25 92 ALA A CA 1
ATOM 732 C C . ALA A 1 92 ? 17.576 7.927 -22.212 1.00 72.25 92 ALA A C 1
ATOM 734 O O . ALA A 1 92 ? 17.591 8.329 -23.374 1.00 72.25 92 ALA A O 1
ATOM 735 N N . GLU A 1 93 ? 16.491 8.029 -21.430 1.00 64.38 93 GLU A N 1
ATOM 736 C CA . GLU A 1 93 ? 15.245 8.668 -21.884 1.00 64.38 93 GLU A CA 1
ATOM 737 C C . GLU A 1 93 ? 15.450 10.166 -22.210 1.00 64.38 93 GLU A C 1
ATOM 739 O O . GLU A 1 93 ? 14.918 10.660 -23.203 1.00 64.38 93 GLU A O 1
ATOM 744 N N . ASP A 1 94 ? 16.273 10.880 -21.431 1.00 59.34 94 ASP A N 1
ATOM 745 C CA . ASP A 1 94 ? 16.638 12.288 -21.676 1.00 59.34 94 ASP A CA 1
ATOM 746 C C . ASP A 1 94 ? 17.374 12.470 -23.017 1.00 59.34 94 ASP A C 1
ATOM 748 O O . ASP A 1 94 ? 16.991 13.305 -23.836 1.00 59.34 94 ASP A O 1
ATOM 752 N N . LYS A 1 95 ? 18.359 11.609 -23.313 1.00 55.22 95 LYS A N 1
ATOM 753 C CA . LYS A 1 95 ? 19.077 11.620 -24.604 1.00 55.22 95 LYS A CA 1
ATOM 754 C C . LYS A 1 95 ? 18.179 11.260 -25.792 1.00 55.22 95 LYS A C 1
ATOM 756 O O . LYS A 1 95 ? 18.356 11.822 -26.873 1.00 55.22 95 LYS A O 1
ATOM 761 N N . ALA A 1 96 ? 17.217 10.351 -25.608 1.00 56.78 96 ALA A N 1
ATOM 762 C CA . ALA A 1 96 ? 16.249 9.992 -26.646 1.00 56.78 96 ALA A CA 1
ATOM 763 C C . ALA A 1 96 ? 15.323 11.172 -27.003 1.00 56.78 96 ALA A C 1
ATOM 765 O O . ALA A 1 96 ? 15.037 11.398 -28.181 1.00 56.78 96 ALA A O 1
ATOM 766 N N . LYS A 1 97 ? 14.911 11.976 -26.010 1.00 52.56 97 LYS A N 1
ATOM 767 C CA . LYS A 1 97 ? 14.156 13.224 -26.229 1.00 52.56 97 LYS A CA 1
ATOM 768 C C . LYS A 1 97 ? 15.016 14.314 -26.869 1.00 52.56 97 LYS A C 1
ATOM 770 O O . LYS A 1 97 ? 14.557 14.973 -27.799 1.00 52.56 97 LYS A O 1
ATOM 775 N N . GLU A 1 98 ? 16.265 14.472 -26.428 1.00 44.78 98 GLU A N 1
ATOM 776 C CA . GLU A 1 98 ? 17.192 15.484 -26.954 1.00 44.78 98 GLU A CA 1
ATOM 777 C C . GLU A 1 98 ? 17.541 15.241 -28.435 1.00 44.78 98 GLU A C 1
ATOM 779 O O . GLU A 1 98 ? 17.599 16.183 -29.226 1.00 44.78 98 GLU A O 1
ATOM 784 N N . TRP A 1 99 ? 17.700 13.978 -28.849 1.00 47.00 99 TRP A N 1
ATOM 785 C CA . TRP A 1 99 ? 17.920 13.615 -30.253 1.00 47.00 99 TRP A CA 1
ATOM 786 C C . TRP A 1 99 ? 16.678 13.838 -31.127 1.00 47.00 99 TRP A C 1
ATOM 788 O O . TRP A 1 99 ? 16.802 14.400 -32.218 1.00 47.00 99 TRP A O 1
ATOM 798 N N . SER A 1 100 ? 15.483 13.478 -30.642 1.00 45.41 100 SER A N 1
ATOM 799 C CA . SER A 1 100 ? 14.221 13.769 -31.339 1.00 45.41 100 SER A CA 1
ATOM 800 C C . SER A 1 100 ? 13.978 15.277 -31.494 1.00 45.41 100 SER A C 1
ATOM 802 O O . SER A 1 100 ? 13.613 15.722 -32.579 1.00 45.41 100 SER A O 1
ATOM 804 N N . HIS A 1 101 ? 14.269 16.088 -30.470 1.00 47.94 101 HIS A N 1
ATOM 805 C CA . HIS A 1 101 ? 14.165 17.552 -30.536 1.00 47.94 101 HIS A CA 1
ATOM 806 C C . HIS A 1 101 ? 15.197 18.171 -31.497 1.00 47.94 101 HIS A C 1
ATOM 808 O O . HIS A 1 101 ? 14.866 19.030 -32.312 1.00 47.94 101 HIS A O 1
ATOM 814 N N . ARG A 1 102 ? 16.449 17.693 -31.473 1.00 44.22 102 ARG A N 1
ATOM 815 C CA . ARG A 1 102 ? 17.520 18.184 -32.356 1.00 44.22 102 ARG A CA 1
ATOM 816 C C . ARG A 1 102 ? 17.310 17.795 -33.830 1.00 44.22 102 ARG A C 1
ATOM 818 O O . ARG A 1 102 ? 17.732 18.545 -34.706 1.00 44.22 102 ARG A O 1
ATOM 825 N N . ARG A 1 103 ? 16.656 16.659 -34.118 1.00 44.41 103 ARG A N 1
ATOM 826 C CA . ARG A 1 103 ? 16.212 16.290 -35.480 1.00 44.41 103 ARG A CA 1
ATOM 827 C C . ARG A 1 103 ? 15.009 17.113 -35.945 1.00 44.41 103 ARG A C 1
ATOM 829 O O . ARG A 1 103 ? 14.992 17.493 -37.106 1.00 44.41 103 ARG A O 1
ATOM 836 N N . ALA A 1 104 ? 14.059 17.422 -35.061 1.00 50.62 104 ALA A N 1
ATOM 837 C CA . ALA A 1 104 ? 12.910 18.272 -35.384 1.00 50.62 104 ALA A CA 1
ATOM 838 C C . ALA A 1 104 ? 13.298 19.735 -35.685 1.00 50.62 104 ALA A C 1
ATOM 840 O O . ALA A 1 104 ? 12.656 20.372 -36.503 1.00 50.62 104 ALA A O 1
ATOM 841 N N . MET A 1 105 ? 14.373 20.251 -35.078 1.00 47.97 105 MET A N 1
ATOM 842 C CA . MET A 1 105 ? 14.884 21.622 -35.290 1.00 47.97 105 MET A CA 1
ATOM 843 C C . MET A 1 105 ? 15.797 21.781 -36.527 1.00 47.97 105 MET A C 1
ATOM 845 O O . MET A 1 105 ? 16.335 22.861 -36.759 1.00 47.97 105 MET A O 1
ATOM 849 N N . ARG A 1 106 ? 16.050 20.702 -37.280 1.00 50.56 106 ARG A N 1
ATOM 850 C CA . ARG A 1 106 ? 16.867 20.692 -38.513 1.00 50.56 106 ARG A CA 1
ATOM 851 C C . ARG A 1 106 ? 16.056 20.358 -39.778 1.00 50.56 106 ARG A C 1
ATOM 853 O O . ARG A 1 106 ? 16.664 20.206 -40.836 1.00 50.56 106 ARG A O 1
ATOM 860 N N . ALA A 1 107 ? 14.739 20.202 -39.646 1.00 49.09 107 A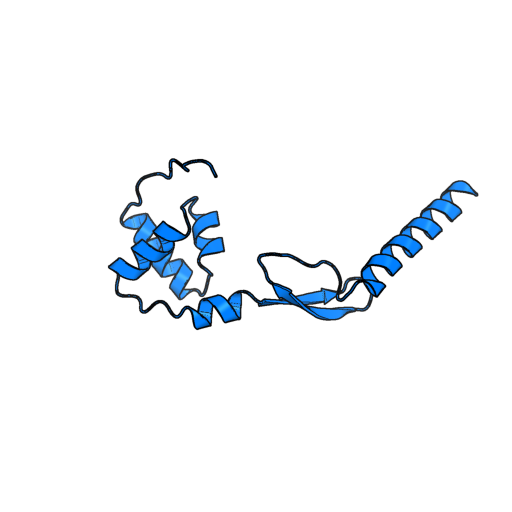LA A N 1
ATOM 861 C CA . ALA A 1 107 ? 13.773 20.136 -40.744 1.00 49.09 107 ALA A CA 1
ATOM 862 C C . ALA A 1 107 ? 13.162 21.527 -40.953 1.00 49.09 107 ALA A C 1
ATOM 864 O O . ALA A 1 107 ? 12.868 21.853 -42.121 1.00 49.09 107 ALA A O 1
#

pLDDT: mean 74.0, std 13.74, range [39.31, 88.75]

Secondary structure (DSSP, 8-state):
-------PPPHHHHHHHHHHHHTT--HHHHHHHHT--HHHHHHHHHHTT----HHHHHHHTEEEEE-TTT--EEEEETTS--SSSSHHHHHHHHHHHHHHHHHHTT-

Radius of gyration: 20.74 Å; chains: 1; bounding box: 41×31×58 Å